Protein AF-A0A914MS85-F1 (afdb_monomer)

Sequence (148 aa):
MVDRVDKNEKRTDNKNISSNIDSRLLLIEQQIKTLPTNDTIKQLTTALNDLRLSFSQKLDNLEEKLLLATNNNINDAATQERKRSLVFIGLEESTLSAASARAAEDVATAVGVLDMLDVQAQPCAVYRLGKPNPANNARRSGKVETIT

Secondary structure (DSSP, 8-state):
------SSHHHHHHHHHHHHHHHHHHHHHHHHHHSPPHHHHHHHHHHHHHHHHHHHHHHHHHHHHHHHHHHHHHHHHHHHHHHT-----SPPPP--SSHHHHHHHHHHHHHHHHHHTT-----S----TTSPPHHHHTT--S------

Radius of gyration: 44.88 Å; Cα contacts (8 Å, |Δi|>4): 26; chains: 1; bounding box: 108×50×107 Å

pLDDT: mean 78.87, std 16.23, range [44.03, 96.5]

Organism: Meloidogyne incognita (NCBI:txid6306)

Structure (mmCIF, N/CA/C/O backbone):
data_AF-A0A914MS85-F1
#
_entry.id   AF-A0A914MS85-F1
#
loop_
_atom_site.group_PDB
_atom_site.id
_atom_site.type_symbol
_atom_site.label_atom_id
_atom_site.label_alt_id
_atom_site.label_comp_id
_atom_site.label_asym_id
_atom_site.label_entity_id
_atom_site.label_seq_id
_atom_site.pdbx_PDB_ins_code
_atom_site.Cartn_x
_atom_site.Cartn_y
_atom_site.Cartn_z
_atom_site.occupancy
_atom_site.B_iso_or_equiv
_atom_site.auth_seq_id
_atom_site.auth_comp_id
_atom_site.auth_asym_id
_atom_site.auth_atom_id
_atom_site.pdbx_PDB_model_num
ATOM 1 N N . MET A 1 1 ? -81.026 35.786 81.386 1.00 44.03 1 MET A N 1
ATOM 2 C CA . MET A 1 1 ? -80.642 35.578 79.975 1.00 44.03 1 MET A CA 1
ATOM 3 C C . MET A 1 1 ? -79.189 35.139 79.994 1.00 44.03 1 MET A C 1
ATOM 5 O O . MET A 1 1 ? -78.364 35.926 80.424 1.00 44.03 1 MET A O 1
ATOM 9 N N . VAL A 1 2 ? -78.899 33.863 79.722 1.00 46.56 2 VAL A N 1
ATOM 10 C CA . VAL A 1 2 ? -77.524 33.332 79.724 1.00 46.56 2 VAL A CA 1
ATOM 11 C C . VAL A 1 2 ? -77.207 32.929 78.294 1.00 46.56 2 VAL A C 1
ATOM 13 O O . VAL A 1 2 ? -77.812 31.991 77.771 1.00 46.56 2 VAL A O 1
ATOM 16 N N . ASP A 1 3 ? -76.307 33.681 77.670 1.00 51.75 3 ASP A N 1
ATOM 17 C CA . ASP A 1 3 ? -75.894 33.489 76.287 1.00 51.75 3 ASP A CA 1
ATOM 18 C C . ASP A 1 3 ? -75.101 32.187 76.141 1.00 51.75 3 ASP A C 1
ATOM 20 O O . ASP A 1 3 ? -74.061 31.967 76.767 1.00 51.75 3 ASP A O 1
ATOM 24 N N . ARG A 1 4 ? -75.629 31.287 75.308 1.00 54.38 4 ARG A N 1
ATOM 25 C CA . ARG A 1 4 ? -74.944 30.069 74.878 1.00 54.38 4 ARG A CA 1
ATOM 26 C C . ARG A 1 4 ? -73.896 30.466 73.842 1.00 54.3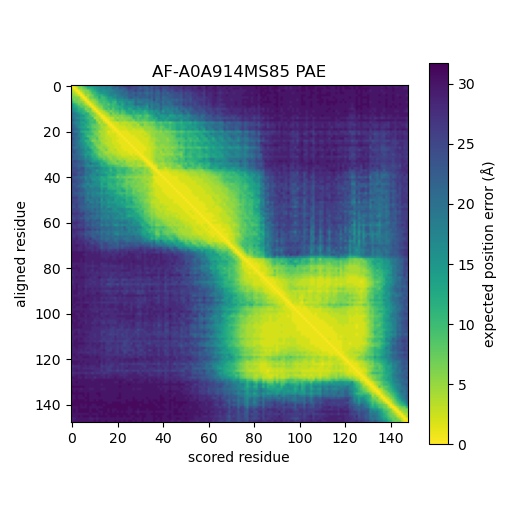8 4 ARG A C 1
ATOM 28 O O . ARG A 1 4 ? -74.222 30.635 72.676 1.00 54.38 4 ARG A O 1
ATOM 35 N N . VAL A 1 5 ? -72.647 30.620 74.273 1.00 56.47 5 VAL A N 1
ATOM 36 C CA . VAL A 1 5 ? -71.519 30.859 73.362 1.00 56.47 5 VAL A CA 1
ATOM 37 C C . VAL A 1 5 ? -71.171 29.563 72.624 1.00 56.47 5 VAL A C 1
ATOM 39 O O . VAL A 1 5 ? -70.868 28.534 73.237 1.00 56.47 5 VAL A O 1
ATOM 42 N N . ASP A 1 6 ? -71.238 29.645 71.297 1.00 57.34 6 ASP A N 1
ATOM 43 C CA . ASP A 1 6 ? -71.007 28.587 70.321 1.00 57.34 6 ASP A CA 1
ATOM 44 C C . ASP A 1 6 ? -69.599 27.981 70.437 1.00 57.34 6 ASP A C 1
ATOM 46 O O . ASP A 1 6 ? -68.586 28.574 70.072 1.00 57.34 6 ASP A O 1
ATOM 50 N N . LYS A 1 7 ? -69.519 26.742 70.934 1.00 57.22 7 LYS A N 1
ATOM 51 C CA . LYS A 1 7 ? -68.268 25.959 70.999 1.00 57.22 7 LYS A CA 1
ATOM 52 C C . LYS A 1 7 ? -67.903 25.286 69.665 1.00 57.22 7 LYS A C 1
ATOM 54 O O . LYS A 1 7 ? -66.925 24.539 69.614 1.00 57.22 7 LYS A O 1
ATOM 59 N N . ASN A 1 8 ? -68.681 25.506 68.606 1.00 54.50 8 ASN A N 1
ATOM 60 C CA . ASN A 1 8 ? -68.531 24.794 67.335 1.00 54.50 8 ASN A CA 1
ATOM 61 C C . ASN A 1 8 ? -67.538 25.444 66.357 1.00 54.50 8 ASN A C 1
ATOM 63 O O . ASN A 1 8 ? -66.971 24.728 65.536 1.00 54.50 8 ASN A O 1
ATOM 67 N N . GLU A 1 9 ? -67.245 26.738 66.488 1.00 52.50 9 GLU A N 1
ATOM 68 C CA . GLU A 1 9 ? -66.421 27.479 65.517 1.00 52.50 9 GLU A CA 1
ATOM 69 C C . GLU A 1 9 ? -64.917 27.148 65.627 1.00 52.50 9 GLU A C 1
ATOM 71 O O . GLU A 1 9 ? -64.238 26.922 64.634 1.00 52.50 9 GLU A O 1
ATOM 76 N N . LYS A 1 10 ? -64.391 26.930 66.842 1.00 55.19 10 LYS A N 1
ATOM 77 C CA . LYS A 1 10 ? -62.975 26.537 67.028 1.00 55.19 10 LYS A CA 1
ATOM 78 C C . LYS A 1 10 ? -62.642 25.112 66.562 1.00 55.19 10 LYS A C 1
ATOM 80 O O . LYS A 1 10 ? -61.469 24.753 66.460 1.00 55.19 10 LYS A O 1
ATOM 85 N N . ARG A 1 11 ? -63.646 24.259 66.330 1.00 56.00 11 ARG A N 1
ATOM 86 C CA . ARG A 1 11 ? -63.436 22.859 65.915 1.00 56.00 11 ARG A CA 1
ATOM 87 C C . ARG A 1 11 ? -63.229 22.708 64.408 1.00 56.00 11 ARG A C 1
ATOM 89 O O . ARG A 1 11 ? -62.588 21.740 64.000 1.00 56.00 11 ARG A O 1
ATOM 96 N N . THR A 1 12 ? -63.747 23.624 63.595 1.00 58.72 12 THR A N 1
ATOM 97 C CA . THR A 1 12 ? -63.615 23.580 62.130 1.00 58.72 12 THR A CA 1
ATOM 98 C C . THR A 1 12 ? -62.226 24.009 61.672 1.00 58.72 12 THR A C 1
ATOM 100 O O . THR A 1 12 ? -61.641 23.351 60.813 1.00 58.72 12 THR A O 1
ATOM 103 N N . ASP A 1 13 ? -61.642 25.013 62.324 1.00 61.72 13 ASP A N 1
ATOM 104 C CA . ASP A 1 13 ? -60.313 25.528 61.970 1.00 61.72 13 ASP A CA 1
ATOM 105 C C . ASP A 1 13 ? -59.214 24.498 62.234 1.00 61.72 13 ASP A C 1
ATOM 107 O O . ASP A 1 13 ? -58.326 24.280 61.410 1.00 61.72 13 ASP A O 1
ATOM 111 N N . ASN A 1 14 ? -59.322 23.778 63.351 1.00 61.09 14 ASN A N 1
ATOM 112 C CA . ASN A 1 14 ? -58.343 22.762 63.725 1.00 61.09 14 ASN A CA 1
ATOM 113 C C . ASN A 1 14 ? -58.426 21.513 62.821 1.00 61.09 14 ASN A C 1
ATOM 115 O O . ASN A 1 14 ? -57.408 20.913 62.478 1.00 61.09 14 ASN A O 1
ATOM 119 N N . LYS A 1 15 ? -59.634 21.154 62.359 1.00 67.44 15 LYS A N 1
ATOM 120 C CA . LYS A 1 15 ? -59.821 20.098 61.348 1.00 67.44 15 LYS A CA 1
ATOM 121 C C . LYS A 1 15 ? -59.232 20.487 59.991 1.00 67.44 15 LYS A C 1
ATOM 123 O O . LYS A 1 15 ? -58.587 19.652 59.361 1.00 67.44 15 LYS A O 1
ATOM 128 N N . ASN A 1 16 ? -59.406 21.740 59.567 1.00 72.81 16 ASN A N 1
ATOM 129 C CA . ASN A 1 16 ? -58.835 22.233 58.312 1.00 72.81 16 ASN A CA 1
ATOM 130 C C . ASN A 1 16 ? -57.301 22.222 58.337 1.00 72.81 16 ASN A C 1
ATOM 132 O O . ASN A 1 16 ? -56.681 21.765 57.377 1.00 72.81 16 ASN A O 1
ATOM 136 N N . ILE A 1 17 ? -56.684 22.635 59.448 1.00 75.69 17 ILE A N 1
ATOM 137 C CA . ILE A 1 17 ? -55.222 22.604 59.611 1.00 75.69 17 ILE A CA 1
ATOM 138 C C . ILE A 1 17 ? -54.689 21.165 59.567 1.00 75.69 17 ILE A C 1
ATOM 140 O O . ILE A 1 17 ? -53.752 20.895 58.817 1.00 75.69 17 ILE A O 1
ATOM 144 N N . SER A 1 18 ? -55.314 20.235 60.301 1.00 80.00 18 SER A N 1
ATOM 145 C CA . SER A 1 18 ? -54.925 18.815 60.286 1.00 80.00 18 SER A CA 1
ATOM 146 C C . SER A 1 18 ? -54.979 18.233 58.873 1.00 80.00 18 SER A C 1
ATOM 148 O O . SER A 1 18 ? -53.994 17.680 58.399 1.00 80.00 18 SER A O 1
ATOM 150 N N . SER A 1 19 ? -56.086 18.453 58.153 1.00 80.12 19 SER A N 1
ATOM 151 C CA . SER A 1 19 ? -56.261 17.919 56.795 1.00 80.12 19 SER A CA 1
ATOM 152 C C . SER A 1 19 ? -55.227 18.446 55.789 1.00 80.12 19 SER A C 1
ATOM 154 O O . SER A 1 19 ? -54.820 17.729 54.871 1.00 80.12 19 SER A O 1
ATOM 156 N N . ASN A 1 20 ? -54.763 19.687 55.970 1.00 86.56 20 ASN A N 1
ATOM 157 C CA . ASN A 1 20 ? -53.741 20.293 55.121 1.00 86.56 20 ASN A CA 1
ATOM 158 C C . ASN A 1 20 ? -52.359 19.682 55.400 1.00 86.56 20 ASN A C 1
ATOM 160 O O . ASN A 1 20 ? -51.626 19.352 54.468 1.00 86.56 20 ASN A O 1
ATOM 164 N N . ILE A 1 21 ? -52.028 19.460 56.675 1.00 88.62 21 ILE A N 1
ATOM 165 C CA . ILE A 1 21 ? -50.790 18.783 57.079 1.00 88.62 21 ILE A CA 1
ATOM 166 C C . ILE A 1 21 ? -50.765 17.350 56.536 1.00 88.62 21 ILE A C 1
ATOM 168 O O . ILE A 1 21 ? -49.780 16.971 55.904 1.00 88.62 21 ILE A O 1
ATOM 172 N N . ASP A 1 22 ? -51.856 16.599 56.694 1.00 90.25 22 ASP A N 1
ATOM 173 C CA . ASP A 1 22 ? -51.960 15.215 56.216 1.00 90.25 22 ASP A CA 1
ATOM 174 C C . ASP A 1 22 ? -51.785 15.129 54.691 1.00 90.25 22 ASP A C 1
ATOM 176 O O . ASP A 1 22 ? -51.044 14.287 54.181 1.00 90.25 22 ASP A O 1
ATOM 180 N N . SER A 1 23 ? -52.385 16.067 53.950 1.00 88.00 23 SER A N 1
ATOM 181 C CA . SER A 1 23 ? -52.244 16.147 52.490 1.00 88.00 23 SER A CA 1
ATOM 182 C C . SER A 1 23 ? -50.805 16.452 52.055 1.00 88.00 23 SER A C 1
ATOM 184 O O . SER A 1 23 ? -50.313 15.895 51.072 1.00 88.00 23 SER A O 1
ATOM 186 N N . ARG A 1 24 ? -50.097 17.324 52.787 1.00 91.56 24 ARG A N 1
ATOM 187 C CA . ARG A 1 24 ? -48.691 17.653 52.502 1.00 91.56 24 ARG A CA 1
ATOM 188 C C . ARG A 1 24 ? -47.742 16.518 52.874 1.00 91.56 24 ARG A C 1
ATOM 190 O O . ARG A 1 24 ? -46.777 16.298 52.147 1.00 91.56 24 ARG A O 1
ATOM 197 N N . LEU A 1 25 ? -48.012 15.798 53.961 1.00 90.50 25 LEU A N 1
ATOM 198 C CA . LEU A 1 25 ? -47.248 14.609 54.344 1.00 90.50 25 LEU A CA 1
ATOM 199 C C . LEU A 1 25 ? -47.380 13.511 53.289 1.00 90.50 25 LEU A C 1
ATOM 201 O O . LEU A 1 25 ? -46.365 12.973 52.851 1.00 90.50 25 LEU A O 1
ATOM 205 N N . LEU A 1 26 ? -48.597 13.271 52.794 1.00 89.75 26 LEU A N 1
ATOM 206 C CA . LEU A 1 26 ? -48.837 12.319 51.710 1.00 89.75 26 LEU A CA 1
ATOM 207 C C . LEU A 1 26 ? -48.042 12.681 50.445 1.00 89.75 26 LEU A C 1
ATOM 209 O O . LEU A 1 26 ? -47.441 11.810 49.817 1.00 89.75 26 LEU A O 1
ATOM 213 N N . LEU A 1 27 ? -47.989 13.971 50.095 1.00 88.56 27 LEU A N 1
ATOM 214 C CA . LEU A 1 27 ? -47.226 14.458 48.943 1.00 88.56 27 LEU A CA 1
ATOM 215 C C . LEU A 1 27 ? -45.712 14.236 49.116 1.00 88.56 27 LEU A C 1
ATOM 217 O O . LEU A 1 27 ? -45.039 13.811 48.178 1.00 88.56 27 LEU A O 1
ATOM 221 N N . ILE A 1 28 ? -45.183 14.485 50.317 1.00 87.75 28 ILE A N 1
ATOM 222 C CA . ILE A 1 28 ? -43.765 14.276 50.645 1.00 87.75 28 ILE A CA 1
ATOM 223 C C . ILE A 1 28 ? -43.408 12.786 50.581 1.00 87.75 28 ILE A C 1
ATOM 225 O O . ILE A 1 28 ? -42.386 12.426 50.000 1.00 87.75 28 ILE A O 1
ATOM 229 N N . GLU A 1 29 ? -44.253 11.902 51.113 1.00 88.50 29 GLU A N 1
ATOM 230 C CA . GLU A 1 29 ? -44.039 10.452 51.033 1.00 88.50 29 GLU A CA 1
ATOM 231 C C . GLU A 1 29 ? -44.030 9.947 49.587 1.00 88.50 29 GLU A C 1
ATOM 233 O O . GLU A 1 29 ? -43.212 9.097 49.221 1.00 88.50 29 GLU A O 1
ATOM 238 N N . GLN A 1 30 ? -44.914 10.490 48.748 1.00 86.19 30 GLN A N 1
ATOM 239 C CA . GLN A 1 30 ? -44.947 10.178 47.323 1.00 86.19 30 GLN A CA 1
ATOM 240 C C . GLN A 1 30 ? -43.660 10.632 46.624 1.00 86.19 30 GLN A C 1
ATOM 242 O O . GLN A 1 30 ? -43.088 9.866 45.852 1.00 86.19 30 GLN A O 1
ATOM 247 N N . GLN A 1 31 ? -43.160 11.830 46.939 1.00 86.25 31 GLN A N 1
ATOM 248 C CA . GLN A 1 31 ? -41.904 12.348 46.391 1.00 86.25 31 GLN A CA 1
ATOM 249 C C . GLN A 1 31 ? -40.689 11.524 46.841 1.00 86.25 31 GLN A C 1
ATOM 251 O O . GLN A 1 31 ? -39.852 11.170 46.011 1.00 86.25 31 GLN A O 1
ATOM 256 N N . ILE A 1 32 ? -40.611 11.139 48.118 1.00 82.25 32 ILE A N 1
ATOM 257 C CA . ILE A 1 32 ? -39.511 10.314 48.644 1.00 82.25 32 ILE A CA 1
ATOM 258 C C . ILE A 1 32 ? -39.476 8.940 47.962 1.00 82.25 32 ILE A C 1
ATOM 260 O O . ILE A 1 32 ? -38.397 8.455 47.632 1.00 82.25 32 ILE A O 1
ATOM 264 N N . LYS A 1 33 ? -40.639 8.338 47.672 1.00 80.31 33 LYS A N 1
ATOM 265 C CA . LYS A 1 33 ? -40.721 7.064 46.932 1.00 80.31 33 LYS A CA 1
ATOM 266 C C . LYS A 1 33 ? -40.211 7.147 45.492 1.00 80.31 33 LYS A C 1
ATOM 268 O O . LYS A 1 33 ? -39.842 6.118 44.936 1.00 80.31 33 LYS A O 1
ATOM 273 N N . THR A 1 34 ? -40.203 8.335 44.887 1.00 79.38 34 THR A N 1
ATOM 274 C CA . THR A 1 34 ? -39.702 8.532 43.514 1.00 79.38 34 THR A CA 1
ATOM 275 C C . THR A 1 34 ? -38.200 8.794 43.436 1.00 79.38 34 THR A C 1
ATOM 277 O O . THR A 1 34 ? -37.643 8.777 42.339 1.00 79.38 34 THR A O 1
ATOM 280 N N . LEU A 1 35 ? -37.526 9.026 44.567 1.00 81.69 35 LEU A N 1
ATOM 281 C CA . LEU A 1 35 ? -36.085 9.242 44.566 1.00 81.69 35 LEU A CA 1
ATOM 282 C C . LEU A 1 35 ? -35.348 7.921 44.295 1.00 81.69 35 LEU A C 1
ATOM 284 O O . LEU A 1 35 ? -35.695 6.893 44.883 1.00 81.69 35 LEU A O 1
ATOM 288 N N . PRO A 1 36 ? -34.316 7.928 43.434 1.00 79.69 36 PRO A N 1
ATOM 289 C CA . PRO A 1 36 ? -33.503 6.747 43.199 1.00 79.69 36 PRO A CA 1
ATOM 290 C C . PRO A 1 36 ? -32.856 6.299 44.510 1.00 79.69 36 PRO A C 1
ATOM 292 O O . PRO A 1 36 ? -32.243 7.088 45.234 1.00 79.69 36 PRO A O 1
ATOM 295 N N . THR A 1 37 ? -33.000 5.015 44.824 1.00 84.38 37 THR A N 1
ATOM 296 C CA . THR A 1 37 ? -32.392 4.422 46.011 1.00 84.38 37 THR A CA 1
ATOM 297 C C . THR A 1 37 ? -30.873 4.368 45.857 1.00 84.38 37 THR A C 1
ATOM 299 O O . THR A 1 37 ? -30.322 4.329 44.752 1.00 84.38 37 THR A O 1
ATOM 302 N N . ASN A 1 38 ? -30.168 4.319 46.985 1.00 84.88 38 ASN A N 1
ATOM 303 C CA . ASN A 1 38 ? -28.708 4.209 47.004 1.00 84.88 38 ASN A CA 1
ATOM 304 C C . ASN A 1 38 ? -28.218 2.972 46.216 1.00 84.88 38 ASN A C 1
ATOM 306 O O . ASN A 1 38 ? -27.188 3.018 45.547 1.00 84.88 38 ASN A O 1
ATOM 310 N N . ASP A 1 39 ? -29.011 1.898 46.199 1.00 87.25 39 ASP A N 1
ATOM 311 C CA . ASP A 1 39 ? -28.721 0.694 45.418 1.00 87.25 39 ASP A CA 1
ATOM 312 C C . ASP A 1 39 ? -28.836 0.930 43.908 1.00 87.25 39 ASP A C 1
ATOM 314 O O . ASP A 1 39 ? -27.946 0.512 43.168 1.00 87.25 39 ASP A O 1
ATOM 318 N N . THR A 1 40 ? -29.852 1.668 43.436 1.00 89.38 40 THR A N 1
ATOM 319 C CA . THR A 1 40 ? -29.921 2.062 42.015 1.00 89.38 40 THR A CA 1
ATOM 320 C C . THR A 1 40 ? -28.744 2.945 41.599 1.00 89.38 40 THR A C 1
ATOM 322 O O . THR A 1 40 ? 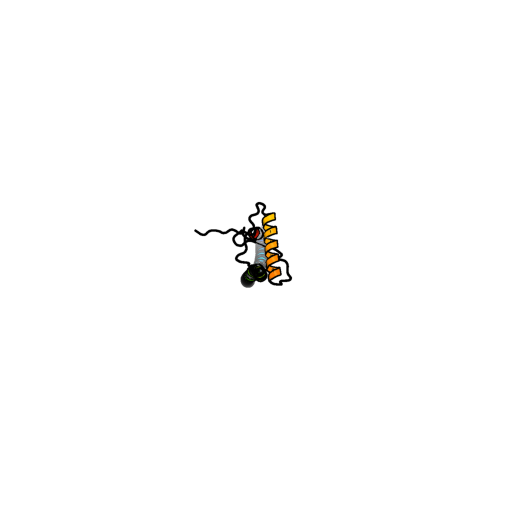-28.206 2.770 40.507 1.00 89.38 40 THR A O 1
ATOM 325 N N . ILE A 1 41 ? -28.278 3.840 42.476 1.00 90.81 41 ILE A N 1
ATOM 326 C CA . ILE A 1 41 ? -27.105 4.685 42.205 1.00 90.81 41 ILE A CA 1
ATOM 327 C C . ILE A 1 41 ? -25.835 3.827 42.104 1.00 90.81 41 ILE A C 1
ATOM 329 O O . ILE A 1 41 ? -25.041 4.006 41.177 1.00 90.81 41 ILE A O 1
ATOM 333 N N . LYS A 1 42 ? -25.651 2.853 43.004 1.00 92.56 42 LYS A N 1
ATOM 334 C CA . LYS A 1 42 ? -24.519 1.914 42.951 1.00 92.56 42 LYS A CA 1
ATOM 335 C C . LYS A 1 42 ? -24.536 1.071 41.679 1.00 92.56 42 LYS A C 1
ATOM 337 O O . LYS A 1 42 ? -23.509 0.974 41.017 1.00 92.56 42 LYS A O 1
ATOM 342 N N . GLN A 1 43 ? -25.692 0.523 41.305 1.00 93.88 43 GLN A N 1
ATOM 343 C CA . GLN A 1 43 ? -25.840 -0.271 40.082 1.00 93.88 43 GLN A CA 1
ATOM 344 C C . GLN A 1 43 ? -25.504 0.543 38.827 1.00 93.88 43 GLN A C 1
ATOM 346 O O . GLN A 1 43 ? -24.746 0.074 37.980 1.00 93.88 43 GLN A O 1
ATOM 351 N N . LEU A 1 44 ? -25.998 1.784 38.734 1.00 94.06 44 LEU A N 1
ATOM 352 C CA . LEU A 1 44 ? -25.662 2.694 37.634 1.00 94.06 44 LEU A CA 1
ATOM 353 C C . LEU A 1 44 ? -24.167 3.018 37.590 1.00 94.06 44 LEU A C 1
ATOM 355 O O . LEU A 1 44 ? -23.573 3.054 36.514 1.00 94.06 44 LEU A O 1
ATOM 359 N N . THR A 1 45 ? -23.549 3.219 38.754 1.00 94.69 45 THR A N 1
ATOM 360 C CA . THR A 1 45 ? -22.112 3.504 38.850 1.00 94.69 45 THR A CA 1
ATOM 361 C C . THR A 1 45 ? -21.282 2.317 38.360 1.00 94.69 45 THR A C 1
ATOM 363 O O . THR A 1 45 ? -20.347 2.503 37.584 1.00 94.69 45 THR A O 1
ATOM 366 N N . THR A 1 46 ? -21.642 1.092 38.752 1.00 95.56 46 THR A N 1
ATOM 367 C CA . THR A 1 46 ? -20.981 -0.127 38.266 1.00 95.56 46 THR A CA 1
ATOM 368 C C . THR A 1 46 ? -21.152 -0.288 36.757 1.00 95.56 46 THR A C 1
ATOM 370 O O . THR A 1 46 ? -20.159 -0.436 36.052 1.00 95.56 46 THR A O 1
ATOM 373 N N . ALA A 1 47 ? -22.375 -0.145 36.237 1.00 95.62 47 ALA A N 1
ATOM 374 C CA . ALA A 1 47 ? -22.643 -0.268 34.804 1.00 95.62 47 ALA A CA 1
ATOM 375 C C . ALA A 1 47 ? -21.866 0.761 33.961 1.00 95.62 47 ALA A C 1
ATOM 377 O O . ALA A 1 47 ? -21.366 0.437 32.883 1.00 95.62 47 ALA A O 1
ATOM 378 N N . LEU A 1 48 ? -21.722 1.997 34.454 1.00 96.19 48 LEU A N 1
ATOM 379 C CA . LEU A 1 48 ? -20.910 3.025 33.797 1.00 96.19 48 LEU A CA 1
ATOM 380 C C . LEU A 1 48 ? -19.420 2.671 33.783 1.00 96.19 48 LEU A C 1
ATOM 382 O O . LEU A 1 48 ? -18.750 2.889 32.771 1.00 96.19 48 LEU A O 1
ATOM 386 N N . ASN A 1 49 ? -18.900 2.117 34.878 1.00 96.31 49 ASN A N 1
ATOM 387 C CA . ASN A 1 49 ? -17.506 1.688 34.950 1.00 96.31 49 ASN A CA 1
ATOM 388 C C . ASN A 1 49 ? -17.224 0.510 34.010 1.00 96.31 49 ASN A C 1
ATOM 390 O O . ASN A 1 49 ? -16.225 0.540 33.290 1.00 96.31 49 ASN A O 1
ATOM 394 N N . ASP A 1 50 ? -18.124 -0.471 33.944 1.00 96.12 50 ASP A N 1
ATOM 395 C CA . ASP A 1 50 ? -17.998 -1.617 33.038 1.00 96.12 50 ASP A CA 1
ATOM 396 C C . ASP A 1 50 ? -18.033 -1.177 31.571 1.00 96.12 50 ASP A C 1
ATOM 398 O O . ASP A 1 50 ? -17.214 -1.609 30.753 1.00 96.12 50 ASP A O 1
ATOM 402 N N . LEU A 1 51 ? -18.938 -0.250 31.235 1.00 96.50 51 LEU A N 1
ATOM 403 C CA . LEU A 1 51 ? -19.020 0.321 29.895 1.00 96.50 51 LEU A CA 1
ATOM 404 C C . LEU A 1 51 ? -17.724 1.052 29.528 1.00 96.50 51 LEU A C 1
ATOM 406 O O . LEU A 1 51 ? -17.184 0.847 28.440 1.00 96.50 51 LEU A O 1
ATOM 410 N N . ARG A 1 52 ? -17.195 1.867 30.447 1.00 96.19 52 ARG A N 1
ATOM 411 C CA . ARG A 1 52 ? -15.927 2.579 30.258 1.00 96.19 52 ARG A CA 1
ATOM 412 C C . ARG A 1 52 ? -14.766 1.611 30.023 1.00 96.19 52 ARG A C 1
ATOM 414 O O . ARG A 1 52 ? -13.957 1.851 29.127 1.00 96.19 52 ARG A O 1
ATOM 421 N N . LEU A 1 53 ? -14.699 0.517 30.781 1.00 95.38 53 LEU A N 1
ATOM 422 C CA . LEU A 1 53 ? -13.661 -0.500 30.625 1.00 95.38 53 LEU A CA 1
ATOM 423 C C . LEU A 1 53 ? -13.763 -1.197 29.259 1.00 95.38 53 LEU A C 1
ATOM 425 O O . LEU A 1 53 ? -12.761 -1.327 28.556 1.00 95.38 53 LEU A O 1
ATOM 429 N N . SER A 1 54 ? -14.980 -1.563 28.844 1.00 95.25 54 SER A N 1
ATOM 430 C CA . SER A 1 54 ? -15.234 -2.170 27.533 1.00 95.25 54 SER A CA 1
ATOM 431 C C . SER A 1 54 ? -14.827 -1.252 26.377 1.00 95.25 54 SER A C 1
ATOM 433 O O . SER A 1 54 ? -14.249 -1.713 25.390 1.00 95.25 54 SER A O 1
ATOM 435 N N . PHE A 1 55 ? -15.095 0.052 26.493 1.00 95.56 55 PHE A N 1
ATOM 436 C CA . PHE A 1 55 ? -14.663 1.030 25.496 1.00 95.56 55 PHE A CA 1
ATOM 437 C C . PHE A 1 55 ? -13.142 1.142 25.415 1.00 95.56 55 PHE A C 1
ATOM 439 O O . PHE A 1 55 ? -12.613 1.101 24.307 1.00 95.56 55 PHE A O 1
ATOM 446 N N . SER A 1 56 ? -12.447 1.222 26.554 1.00 93.88 56 SER A N 1
ATOM 447 C CA . SER A 1 56 ? -10.978 1.274 26.581 1.00 93.88 56 SER A CA 1
ATOM 448 C C . SER A 1 56 ? -10.373 0.062 25.874 1.00 93.88 56 SER A C 1
ATOM 450 O O . SER A 1 56 ? -9.599 0.215 24.939 1.00 93.88 56 SER A O 1
ATOM 452 N N . GLN A 1 57 ? -10.833 -1.143 26.219 1.00 93.31 57 GLN A N 1
ATOM 453 C CA . GLN A 1 57 ? -10.344 -2.379 25.604 1.00 93.31 57 GLN A CA 1
ATOM 454 C C . GLN A 1 57 ? -10.592 -2.425 24.092 1.00 93.31 57 GLN A C 1
ATOM 456 O O . GLN A 1 57 ? -9.771 -2.932 23.331 1.00 93.31 57 GLN A O 1
ATOM 461 N N . LYS A 1 58 ? -11.741 -1.928 23.619 1.00 94.06 58 LYS A N 1
ATOM 462 C CA . LYS A 1 58 ? -12.021 -1.864 22.177 1.00 94.06 58 LYS A CA 1
ATOM 463 C C . LYS A 1 58 ? -11.105 -0.882 21.456 1.00 94.06 58 LYS A C 1
ATOM 465 O O . LYS A 1 58 ? -10.741 -1.170 20.319 1.00 94.06 58 LYS A O 1
ATOM 470 N N . LEU A 1 59 ? -10.760 0.239 22.089 1.00 93.31 59 LEU A N 1
ATOM 471 C CA . LEU A 1 59 ? -9.821 1.211 21.531 1.00 93.31 59 LEU A CA 1
ATOM 472 C C . LEU A 1 59 ? -8.418 0.611 21.416 1.00 93.31 59 LEU A C 1
ATOM 474 O O . LEU A 1 59 ? -7.858 0.654 20.325 1.00 93.31 59 LEU A O 1
ATOM 478 N N . ASP A 1 60 ? -7.927 -0.053 22.464 1.00 91.50 60 ASP A N 1
ATOM 479 C CA . ASP A 1 60 ? -6.608 -0.705 22.456 1.00 91.50 60 ASP A CA 1
ATOM 480 C C . ASP A 1 60 ? -6.512 -1.759 21.331 1.00 91.50 60 ASP A C 1
ATOM 482 O O . ASP A 1 60 ? -5.568 -1.784 20.542 1.00 91.50 60 ASP A O 1
ATOM 486 N N . ASN A 1 61 ? -7.557 -2.581 21.172 1.00 90.44 61 ASN A N 1
ATOM 487 C CA . ASN A 1 61 ? -7.635 -3.579 20.099 1.00 90.44 61 ASN A CA 1
ATOM 488 C C . ASN A 1 61 ? -7.706 -2.961 18.690 1.00 90.44 61 ASN A C 1
ATOM 490 O O . ASN A 1 61 ? -7.280 -3.576 17.709 1.00 90.44 61 ASN A O 1
ATOM 494 N N . LEU A 1 62 ? -8.327 -1.787 18.553 1.00 90.12 62 LEU A N 1
ATOM 495 C CA . LEU A 1 62 ? -8.400 -1.060 17.284 1.00 90.12 62 LEU A CA 1
ATOM 496 C C . LEU A 1 62 ? -7.035 -0.490 16.912 1.00 90.12 62 LEU A C 1
ATOM 498 O O . LEU A 1 62 ? -6.640 -0.599 15.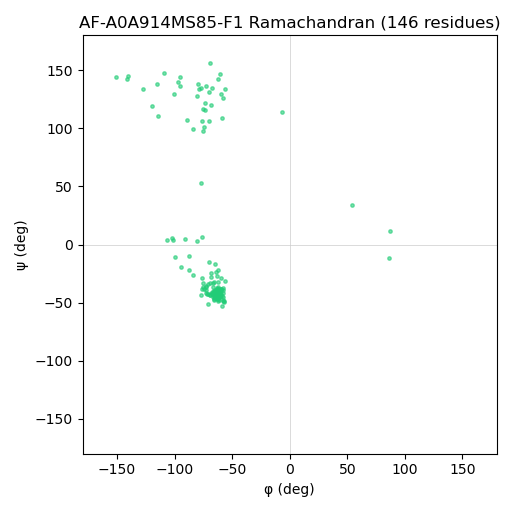753 1.00 90.12 62 LEU A O 1
ATOM 502 N N . GLU A 1 63 ? -6.322 0.069 17.886 1.00 88.69 63 GLU A N 1
ATOM 503 C CA . GLU A 1 63 ? -4.975 0.599 17.708 1.00 88.69 63 GLU A CA 1
ATOM 504 C C . GLU A 1 63 ? -4.000 -0.498 17.270 1.00 88.69 63 GLU A C 1
ATOM 506 O O . GLU A 1 63 ? -3.315 -0.342 16.257 1.00 88.69 63 GLU A O 1
ATOM 511 N N . GLU A 1 64 ? -4.021 -1.654 17.940 1.00 87.56 64 GLU A N 1
ATOM 512 C CA . GLU A 1 64 ? -3.195 -2.806 17.569 1.00 87.56 64 GLU A CA 1
ATOM 513 C C . GLU A 1 64 ? -3.479 -3.265 16.128 1.00 87.56 64 GLU A C 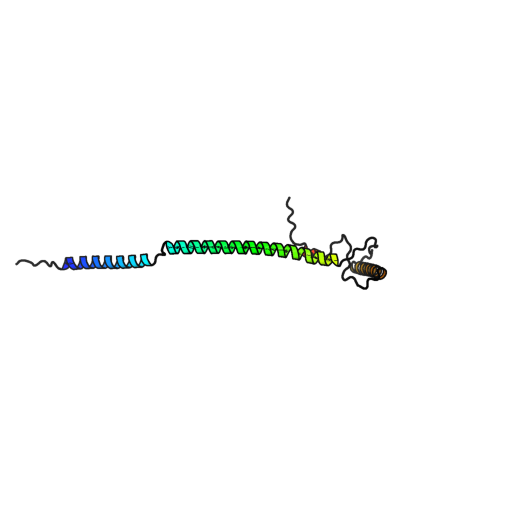1
ATOM 515 O O . GLU A 1 64 ? -2.564 -3.401 15.310 1.00 87.56 64 GLU A O 1
ATOM 520 N N . LYS A 1 65 ? -4.758 -3.426 15.760 1.00 85.62 65 LYS A N 1
ATOM 521 C CA . LYS A 1 65 ? -5.151 -3.813 14.393 1.00 85.62 65 LYS A CA 1
ATOM 522 C C . LYS A 1 65 ? -4.691 -2.810 13.344 1.00 85.62 65 LYS A C 1
ATOM 524 O O . LYS A 1 65 ? -4.307 -3.214 12.245 1.00 85.62 65 LYS A O 1
ATOM 529 N N . LEU A 1 66 ? -4.742 -1.520 13.661 1.00 82.50 66 LEU A N 1
ATOM 530 C CA . LEU A 1 66 ? -4.319 -0.465 12.751 1.00 82.50 66 LEU A CA 1
ATOM 531 C C . LEU A 1 66 ? -2.798 -0.513 12.573 1.00 82.50 66 LEU A C 1
ATOM 533 O O . LEU A 1 66 ? -2.323 -0.508 11.440 1.00 82.50 66 LEU A O 1
ATOM 537 N N . LEU A 1 67 ? -2.036 -0.696 13.653 1.00 79.38 67 LEU A N 1
ATOM 538 C CA . LEU A 1 67 ? -0.581 -0.860 13.603 1.00 79.38 67 LEU A CA 1
ATOM 539 C C . LEU A 1 67 ? -0.165 -2.051 12.717 1.00 79.38 67 LEU A C 1
ATOM 541 O O . LEU A 1 67 ? 0.678 -1.905 11.827 1.00 79.38 67 LEU A O 1
ATOM 545 N N . LEU A 1 68 ? -0.805 -3.213 12.895 1.00 74.31 68 LEU A N 1
ATOM 546 C CA . LEU A 1 68 ? -0.577 -4.402 12.064 1.00 74.31 68 LEU A CA 1
ATOM 547 C C . LEU A 1 68 ? -0.950 -4.169 10.591 1.00 74.31 68 LEU A C 1
ATOM 549 O O . LEU A 1 68 ? -0.183 -4.527 9.695 1.00 74.31 68 LEU A O 1
ATOM 553 N N . ALA A 1 69 ? -2.099 -3.545 10.322 1.00 71.44 69 ALA A N 1
ATOM 554 C CA . ALA A 1 69 ? -2.530 -3.247 8.958 1.00 71.44 69 ALA A CA 1
ATOM 555 C C . ALA A 1 69 ? -1.567 -2.287 8.245 1.00 71.44 69 ALA A C 1
ATOM 557 O O . ALA A 1 69 ? -1.300 -2.454 7.054 1.00 71.44 69 ALA A O 1
ATOM 558 N N . THR A 1 70 ? -1.020 -1.307 8.968 1.00 65.12 70 THR A N 1
ATOM 559 C CA . THR A 1 70 ? -0.120 -0.294 8.400 1.00 65.12 70 THR A CA 1
ATOM 560 C C . THR A 1 70 ? 1.249 -0.897 8.066 1.00 65.12 70 THR A C 1
ATOM 562 O O . THR A 1 70 ? 1.774 -0.670 6.974 1.00 65.12 70 THR A O 1
ATOM 565 N N . ASN A 1 71 ? 1.787 -1.740 8.955 1.00 60.56 71 ASN A N 1
ATOM 566 C CA . ASN A 1 71 ? 3.067 -2.426 8.749 1.00 60.56 71 ASN A CA 1
ATOM 567 C C . ASN A 1 71 ? 3.036 -3.444 7.599 1.00 60.56 71 ASN A C 1
ATOM 569 O O . ASN A 1 71 ? 4.035 -3.586 6.892 1.00 60.56 71 ASN A O 1
ATOM 573 N N . ASN A 1 72 ? 1.899 -4.104 7.369 1.00 59.72 72 ASN A N 1
ATOM 574 C CA . ASN A 1 72 ? 1.745 -5.030 6.247 1.00 59.72 72 ASN A CA 1
ATOM 575 C C . ASN A 1 72 ? 1.539 -4.281 4.913 1.00 59.72 72 ASN A C 1
ATOM 577 O O . ASN A 1 72 ? 2.210 -4.581 3.931 1.00 59.72 72 ASN A O 1
ATOM 581 N N . ASN A 1 73 ? 0.709 -3.229 4.868 1.00 55.62 73 ASN A N 1
ATOM 582 C CA . ASN A 1 73 ? 0.394 -2.537 3.605 1.00 55.62 73 ASN A CA 1
ATOM 583 C C . ASN A 1 73 ? 1.537 -1.680 3.036 1.00 55.62 73 ASN A C 1
ATOM 585 O O . ASN A 1 73 ? 1.719 -1.627 1.818 1.00 55.62 73 ASN A O 1
ATOM 589 N N . ILE A 1 74 ? 2.299 -0.979 3.885 1.00 55.97 74 ILE A N 1
ATOM 590 C CA . ILE A 1 74 ? 3.385 -0.100 3.408 1.00 55.97 74 ILE A CA 1
ATOM 591 C C . ILE A 1 74 ? 4.566 -0.932 2.899 1.00 55.97 74 ILE A C 1
ATOM 593 O O . ILE A 1 74 ? 5.197 -0.570 1.901 1.00 55.97 74 ILE A O 1
ATOM 597 N N . ASN A 1 75 ? 4.836 -2.068 3.543 1.00 55.72 75 ASN A N 1
ATOM 598 C CA . ASN A 1 75 ? 5.892 -2.966 3.107 1.00 55.72 75 ASN A CA 1
ATOM 599 C C . ASN A 1 75 ? 5.488 -3.769 1.872 1.00 55.72 75 ASN A C 1
ATOM 601 O O . ASN A 1 75 ? 6.348 -4.002 1.028 1.00 55.72 75 ASN A O 1
ATOM 605 N N . ASP A 1 76 ? 4.219 -4.131 1.689 1.00 63.56 76 ASP A N 1
ATOM 606 C CA . ASP A 1 76 ? 3.846 -5.033 0.601 1.00 63.56 76 ASP A CA 1
ATOM 607 C C . ASP A 1 76 ? 3.951 -4.398 -0.785 1.00 63.56 76 ASP A C 1
ATOM 609 O O . ASP A 1 76 ? 4.626 -4.957 -1.643 1.00 63.56 76 ASP A O 1
ATOM 613 N N . ALA A 1 77 ? 3.367 -3.223 -1.034 1.00 66.88 77 ALA A N 1
ATOM 614 C CA . ALA A 1 77 ? 3.316 -2.687 -2.400 1.00 66.88 77 ALA A CA 1
ATOM 615 C C . ALA A 1 77 ? 4.707 -2.328 -2.960 1.00 66.88 77 ALA A C 1
ATOM 617 O O . ALA A 1 77 ? 5.059 -2.733 -4.068 1.00 66.88 77 ALA A O 1
ATOM 618 N N . ALA A 1 78 ? 5.523 -1.612 -2.180 1.00 70.00 78 ALA A N 1
ATOM 619 C CA . ALA A 1 78 ? 6.868 -1.221 -2.601 1.00 70.00 78 ALA A CA 1
ATOM 620 C C . ALA A 1 78 ? 7.824 -2.425 -2.685 1.00 70.00 78 ALA A C 1
ATOM 622 O O . ALA A 1 78 ? 8.705 -2.464 -3.545 1.00 70.00 78 ALA A O 1
ATOM 623 N N . THR A 1 79 ? 7.656 -3.426 -1.816 1.00 70.94 79 THR A N 1
ATOM 624 C CA . THR A 1 79 ? 8.472 -4.649 -1.856 1.00 70.94 79 THR A CA 1
ATOM 625 C C . THR A 1 79 ? 8.058 -5.558 -3.008 1.00 70.94 79 THR A C 1
ATOM 627 O O . THR A 1 79 ? 8.922 -6.140 -3.657 1.00 70.94 79 THR A O 1
ATOM 630 N N . GLN A 1 80 ? 6.761 -5.662 -3.302 1.00 76.25 80 GLN A N 1
ATOM 631 C CA . GLN A 1 80 ? 6.234 -6.379 -4.467 1.00 76.25 80 GLN A CA 1
ATOM 632 C C . GLN A 1 80 ? 6.751 -5.771 -5.771 1.00 76.25 80 GLN A C 1
ATOM 634 O O . GLN A 1 80 ? 7.195 -6.510 -6.647 1.00 76.25 80 GLN A O 1
ATOM 639 N N . GLU A 1 81 ? 6.743 -4.440 -5.878 1.00 76.44 81 GLU A N 1
ATOM 640 C CA . GLU A 1 81 ? 7.314 -3.728 -7.023 1.00 76.44 81 GLU A CA 1
ATOM 641 C C . GLU A 1 81 ? 8.802 -4.065 -7.171 1.00 76.44 81 GLU A C 1
ATOM 643 O O . GLU A 1 81 ? 9.199 -4.605 -8.199 1.00 76.44 81 GLU A O 1
ATOM 648 N N . ARG A 1 82 ? 9.600 -3.899 -6.104 1.00 77.88 82 ARG A N 1
ATOM 649 C CA . ARG A 1 82 ? 11.040 -4.222 -6.113 1.00 77.88 82 ARG A CA 1
ATOM 650 C C . ARG A 1 82 ? 11.344 -5.676 -6.467 1.00 77.88 82 ARG A C 1
ATOM 652 O O . ARG A 1 82 ? 12.304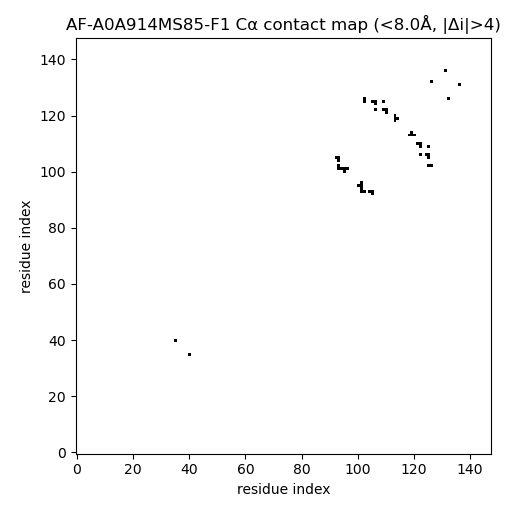 -5.922 -7.186 1.00 77.88 82 ARG A O 1
ATOM 659 N N . LYS A 1 83 ? 10.546 -6.638 -5.989 1.00 82.25 83 LYS A N 1
ATOM 660 C CA . LYS A 1 83 ? 10.709 -8.071 -6.309 1.00 82.25 83 LYS A CA 1
ATOM 661 C C . LYS A 1 83 ? 10.528 -8.372 -7.799 1.00 82.25 83 LYS A C 1
ATOM 663 O O . LYS A 1 83 ? 10.993 -9.408 -8.260 1.00 82.25 83 LYS A O 1
ATOM 668 N N . ARG A 1 84 ? 9.832 -7.500 -8.530 1.00 84.44 84 ARG A N 1
ATOM 669 C CA . ARG A 1 84 ? 9.550 -7.631 -9.967 1.00 84.44 84 ARG A CA 1
ATOM 670 C C . ARG A 1 84 ? 10.374 -6.655 -10.811 1.00 84.44 84 ARG A C 1
ATOM 672 O O . ARG A 1 84 ? 10.180 -6.598 -12.022 1.00 84.44 84 ARG A O 1
ATOM 679 N N . SER A 1 85 ? 11.268 -5.891 -10.187 1.00 88.25 85 SER A N 1
ATOM 680 C CA . SER A 1 85 ? 12.164 -4.954 -10.856 1.00 88.25 85 SER A CA 1
ATOM 681 C C . SER A 1 85 ? 13.517 -5.601 -11.132 1.00 88.25 85 SER A C 1
ATOM 683 O O . SER A 1 85 ? 14.049 -6.342 -10.308 1.00 88.25 85 SER A O 1
ATOM 685 N N . LEU A 1 86 ? 14.107 -5.248 -12.270 1.00 88.94 86 LEU A N 1
ATOM 686 C CA . LEU A 1 86 ? 15.494 -5.557 -12.606 1.00 88.94 86 LEU A CA 1
ATOM 687 C C . LEU A 1 86 ? 16.318 -4.269 -12.565 1.00 88.94 86 LEU A C 1
ATOM 689 O O . LEU A 1 86 ? 15.805 -3.186 -12.850 1.00 88.94 86 LEU A O 1
ATOM 693 N N . VAL A 1 87 ? 17.593 -4.389 -12.193 1.00 90.81 87 VAL A N 1
ATOM 694 C CA . VAL A 1 87 ? 18.536 -3.267 -12.164 1.00 90.81 87 VAL A CA 1
ATOM 695 C C . VAL A 1 87 ? 19.684 -3.577 -13.106 1.00 90.81 87 VAL A C 1
ATOM 697 O O . VAL A 1 87 ? 20.416 -4.543 -12.901 1.00 90.81 87 VAL A O 1
ATOM 700 N N . PHE A 1 88 ? 19.848 -2.731 -14.117 1.00 89.94 88 PHE A N 1
ATOM 701 C CA . PHE A 1 88 ? 20.966 -2.797 -15.047 1.00 89.94 88 PHE A CA 1
ATOM 702 C C . PHE A 1 88 ? 22.007 -1.744 -14.666 1.00 89.94 88 PHE A C 1
ATOM 704 O O . PHE A 1 88 ? 21.674 -0.578 -14.456 1.00 89.94 88 PHE A O 1
ATOM 711 N N . ILE A 1 89 ? 23.266 -2.164 -14.553 1.00 90.50 89 ILE A N 1
ATOM 712 C CA . ILE A 1 89 ? 24.401 -1.302 -14.207 1.00 90.50 89 ILE A CA 1
ATOM 713 C C . ILE A 1 89 ? 25.348 -1.272 -15.408 1.00 90.50 89 ILE A C 1
ATOM 715 O O . ILE A 1 89 ? 25.592 -2.309 -16.018 1.00 90.50 89 ILE A O 1
ATOM 719 N N . GLY A 1 90 ? 25.887 -0.093 -15.731 1.00 88.19 90 GLY A N 1
ATOM 720 C CA . GLY A 1 90 ? 26.850 0.078 -16.826 1.00 88.19 90 GLY A CA 1
ATOM 721 C C . GLY A 1 90 ? 26.230 0.321 -18.205 1.00 88.19 90 GLY A C 1
ATOM 722 O O . GLY A 1 90 ? 26.950 0.277 -19.195 1.00 88.19 90 GLY A O 1
ATOM 723 N N . LEU A 1 91 ? 24.922 0.587 -18.279 1.00 87.94 91 LEU A N 1
ATOM 724 C CA . LEU A 1 91 ? 24.281 1.045 -19.512 1.00 87.94 91 LEU A CA 1
ATOM 725 C C . LEU A 1 91 ? 24.522 2.541 -19.714 1.00 87.94 91 LEU A C 1
ATOM 727 O O . LEU A 1 91 ? 24.417 3.322 -18.765 1.00 87.94 91 LEU A O 1
ATOM 731 N N . GLU A 1 92 ? 24.815 2.935 -20.951 1.00 87.38 92 GLU A N 1
ATOM 732 C CA . GLU A 1 92 ? 24.905 4.346 -21.312 1.00 87.38 92 GLU A CA 1
ATOM 733 C C . GLU A 1 92 ? 23.528 5.011 -21.224 1.00 87.38 92 GLU A C 1
ATOM 735 O O . GLU A 1 92 ? 22.513 4.479 -21.674 1.00 87.38 92 GLU A O 1
ATOM 740 N N . GLU A 1 93 ? 23.492 6.195 -20.616 1.00 83.75 93 GLU A N 1
ATOM 741 C CA . GLU A 1 93 ? 22.277 6.989 -20.525 1.00 83.75 93 GLU A CA 1
ATOM 742 C C . GLU A 1 93 ? 22.012 7.728 -21.840 1.00 83.75 93 GLU A C 1
ATOM 744 O O . GLU A 1 93 ? 22.888 8.432 -22.342 1.00 83.75 93 GLU A O 1
ATOM 749 N N . SER A 1 94 ? 20.766 7.697 -22.328 1.00 88.12 94 SER A N 1
ATOM 750 C CA . SER A 1 94 ? 20.380 8.532 -23.469 1.00 88.12 94 SER A CA 1
ATOM 751 C C . SER A 1 94 ? 20.656 10.020 -23.208 1.00 88.12 94 SER A C 1
ATOM 753 O O . SER A 1 94 ? 20.288 10.567 -22.151 1.00 88.12 94 SER A O 1
ATOM 755 N N . THR A 1 95 ? 21.257 10.667 -24.211 1.00 87.88 95 THR A N 1
ATOM 756 C CA . THR A 1 95 ? 21.652 12.084 -24.239 1.00 87.88 95 THR A CA 1
ATOM 757 C C . THR A 1 95 ? 20.692 12.960 -25.051 1.00 87.88 95 THR A C 1
ATOM 759 O O . THR A 1 95 ? 20.932 14.158 -25.216 1.00 87.88 95 THR A O 1
ATOM 762 N N . LEU A 1 96 ? 19.576 12.396 -25.528 1.00 91.12 96 LEU A N 1
ATOM 763 C CA . LEU A 1 96 ? 18.589 13.122 -26.328 1.00 91.12 96 LEU A CA 1
ATOM 764 C C . LEU A 1 96 ? 17.981 14.304 -25.552 1.00 91.12 96 LEU A C 1
ATOM 766 O O . LEU A 1 96 ? 17.793 14.261 -24.334 1.00 91.12 96 LEU A O 1
ATOM 770 N N . SER A 1 97 ? 17.641 15.383 -26.261 1.00 88.25 97 SER A N 1
ATOM 771 C CA . SER A 1 97 ? 17.157 16.613 -25.616 1.00 88.25 97 SER A CA 1
ATOM 772 C C . SER A 1 97 ? 15.763 16.440 -24.998 1.00 88.25 97 SER A C 1
ATOM 774 O O . SER A 1 97 ? 15.514 16.843 -23.857 1.00 88.25 97 SER A O 1
ATOM 776 N N . ALA A 1 98 ? 14.849 15.790 -25.720 1.00 91.62 98 ALA A N 1
ATOM 777 C CA . ALA A 1 98 ? 13.480 15.568 -25.276 1.00 91.62 98 ALA A CA 1
ATOM 778 C C . ALA A 1 98 ? 13.403 14.438 -24.239 1.00 91.62 98 ALA A C 1
ATOM 780 O O . ALA A 1 98 ? 13.985 13.367 -24.404 1.00 91.62 98 ALA A O 1
ATOM 781 N N . ALA A 1 99 ? 12.647 14.656 -23.159 1.00 86.62 99 ALA A N 1
ATOM 782 C CA . ALA A 1 99 ? 12.454 13.647 -22.114 1.00 86.62 99 ALA A CA 1
ATOM 783 C C . ALA A 1 99 ? 11.744 12.383 -22.633 1.00 86.62 99 ALA A C 1
ATOM 785 O O . ALA A 1 99 ? 12.124 11.278 -22.261 1.00 86.62 99 ALA A O 1
ATOM 786 N N . SER A 1 100 ? 10.762 12.541 -23.525 1.00 89.62 100 SER A N 1
ATOM 787 C CA . SER A 1 100 ? 10.067 11.421 -24.172 1.00 89.62 100 SER A CA 1
ATOM 788 C C . SER A 1 100 ? 10.998 10.594 -25.058 1.00 89.62 100 SER A C 1
ATOM 790 O O . SER A 1 100 ? 10.939 9.369 -25.025 1.00 89.62 100 SER A O 1
ATOM 792 N N . ALA A 1 101 ? 11.887 11.254 -25.804 1.00 91.38 101 ALA A N 1
ATOM 793 C CA . ALA A 1 101 ? 12.859 10.585 -26.661 1.00 91.38 101 ALA A CA 1
ATOM 794 C C . ALA A 1 101 ? 13.889 9.799 -25.835 1.00 91.38 101 ALA A C 1
ATOM 796 O O . ALA A 1 101 ? 14.147 8.639 -26.135 1.00 91.38 101 ALA A O 1
ATOM 797 N N . ARG A 1 102 ? 14.386 10.388 -24.735 1.00 90.69 102 ARG A N 1
ATOM 798 C CA . ARG A 1 102 ? 15.248 9.678 -23.775 1.00 90.69 102 ARG A CA 1
ATOM 799 C C . ARG A 1 102 ? 14.574 8.442 -23.192 1.00 90.69 102 ARG A C 1
ATOM 801 O O . ARG A 1 102 ? 15.192 7.391 -23.137 1.00 90.69 102 ARG A O 1
ATOM 808 N N . ALA A 1 103 ? 13.311 8.560 -22.783 1.00 88.69 103 ALA A N 1
ATOM 809 C CA . ALA A 1 103 ? 12.566 7.434 -22.229 1.00 88.69 103 ALA A CA 1
ATOM 810 C C . ALA A 1 103 ? 12.380 6.303 -23.255 1.00 88.69 103 ALA A C 1
ATOM 812 O O . ALA A 1 103 ? 12.520 5.138 -22.901 1.00 88.69 103 ALA A O 1
ATOM 813 N N . ALA A 1 104 ? 12.097 6.634 -24.518 1.00 91.12 104 ALA A N 1
ATOM 814 C CA . ALA A 1 104 ? 11.973 5.641 -25.584 1.00 91.12 104 ALA A CA 1
ATOM 815 C C . ALA A 1 104 ? 13.298 4.907 -25.850 1.00 91.12 104 ALA A C 1
ATOM 817 O O . ALA A 1 104 ? 13.297 3.687 -26.000 1.00 91.12 104 ALA A O 1
ATOM 818 N N . GLU A 1 105 ? 14.419 5.632 -25.863 1.00 93.12 105 GLU A N 1
ATOM 819 C CA . GLU A 1 105 ? 15.750 5.041 -26.026 1.00 93.12 105 GLU A CA 1
ATOM 820 C C . GLU A 1 105 ? 16.134 4.163 -24.827 1.00 93.12 105 GLU A C 1
ATOM 822 O O . GLU A 1 105 ? 16.549 3.025 -25.016 1.00 93.12 105 GLU A O 1
ATOM 827 N N . ASP A 1 106 ? 15.905 4.628 -23.594 1.00 91.06 106 ASP A N 1
ATOM 828 C CA . ASP A 1 106 ? 16.172 3.839 -22.385 1.00 91.06 106 ASP A CA 1
ATOM 829 C C . ASP A 1 106 ? 15.350 2.529 -22.368 1.00 91.06 106 ASP A C 1
ATOM 831 O O . ASP A 1 106 ? 15.857 1.478 -21.970 1.00 91.06 106 ASP A O 1
ATOM 835 N N . VAL A 1 107 ? 14.088 2.568 -22.825 1.00 92.50 107 VAL A N 1
ATOM 836 C CA . VAL A 1 107 ? 13.241 1.370 -22.975 1.00 92.50 107 VAL A CA 1
ATOM 837 C C . VAL A 1 107 ? 13.794 0.433 -24.044 1.00 92.50 107 VAL A C 1
ATOM 839 O O . VAL A 1 107 ? 13.877 -0.768 -23.794 1.00 92.50 107 VAL A O 1
ATOM 842 N N . ALA A 1 108 ? 14.193 0.953 -25.207 1.00 93.00 108 ALA A N 1
ATOM 843 C CA . ALA A 1 108 ? 14.767 0.141 -26.278 1.00 93.00 108 ALA A CA 1
ATOM 844 C C . ALA A 1 108 ? 16.050 -0.571 -25.821 1.00 93.00 108 ALA A C 1
ATOM 846 O O . ALA A 1 108 ? 16.206 -1.770 -26.048 1.00 93.00 108 ALA A O 1
ATOM 847 N N . THR A 1 109 ? 16.924 0.134 -25.100 1.00 92.81 109 THR A N 1
ATOM 848 C CA . THR A 1 109 ? 18.139 -0.442 -24.514 1.00 92.81 109 THR A CA 1
ATOM 849 C C . THR A 1 109 ? 17.808 -1.526 -23.489 1.00 92.81 109 THR A C 1
ATOM 851 O O . THR A 1 109 ? 18.390 -2.607 -23.531 1.00 92.81 109 THR A O 1
ATOM 854 N N . ALA A 1 110 ? 16.846 -1.281 -22.591 1.00 92.75 110 ALA A N 1
ATOM 855 C CA . ALA A 1 110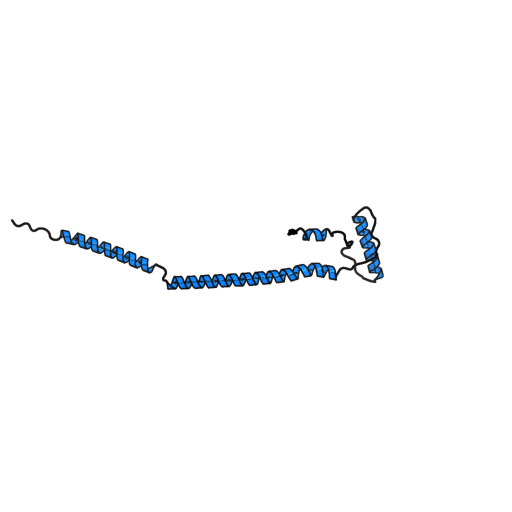 ? 16.418 -2.277 -21.610 1.00 92.75 110 ALA A CA 1
ATOM 856 C C . ALA A 1 110 ? 15.843 -3.541 -22.273 1.00 92.75 110 ALA A C 1
ATOM 858 O O . ALA A 1 110 ? 16.159 -4.646 -21.840 1.00 92.75 110 ALA A O 1
ATOM 859 N N . VAL A 1 111 ? 15.043 -3.392 -23.336 1.00 93.94 111 VAL A N 1
ATOM 860 C CA . VAL A 1 111 ? 14.523 -4.522 -24.125 1.00 93.94 111 VAL A CA 1
ATOM 861 C C . VAL A 1 111 ? 15.666 -5.301 -24.772 1.00 93.94 111 VAL A C 1
ATOM 863 O O . VAL A 1 111 ? 15.714 -6.515 -24.623 1.00 93.94 111 VAL A O 1
ATOM 866 N N . GLY A 1 112 ? 16.640 -4.619 -25.382 1.00 93.44 112 GLY A N 1
ATOM 867 C CA . GLY A 1 112 ? 17.802 -5.285 -25.974 1.00 93.44 112 GLY A CA 1
ATOM 868 C C . GLY A 1 112 ? 18.600 -6.123 -24.966 1.00 93.44 112 GLY A C 1
ATOM 869 O O . GLY A 1 112 ? 19.052 -7.216 -25.295 1.00 93.44 112 GLY A O 1
ATOM 870 N N . VAL A 1 113 ? 18.729 -5.659 -23.718 1.00 93.44 113 VAL A N 1
ATOM 871 C CA . VAL A 1 113 ? 19.361 -6.446 -22.642 1.00 93.44 113 VAL A CA 1
ATOM 872 C C . VAL A 1 113 ? 18.520 -7.669 -22.271 1.00 93.44 113 VAL A C 1
ATOM 874 O O . VAL A 1 113 ? 19.073 -8.746 -22.065 1.00 93.44 113 VAL A O 1
ATOM 877 N N . LEU A 1 114 ? 17.195 -7.528 -22.184 1.00 94.12 114 LEU A N 1
ATOM 878 C CA . LEU A 1 114 ? 16.300 -8.650 -21.885 1.00 94.12 114 LEU A CA 1
ATOM 879 C C . LEU A 1 114 ? 16.326 -9.713 -22.989 1.00 94.12 114 LEU A C 1
ATOM 881 O O . LEU A 1 114 ? 16.371 -10.900 -22.670 1.00 94.12 114 LEU A O 1
ATOM 885 N N . ASP A 1 115 ? 16.396 -9.293 -24.253 1.00 94.38 115 ASP A N 1
ATOM 886 C CA . ASP A 1 115 ? 16.534 -10.191 -25.401 1.00 94.38 115 ASP A CA 1
ATOM 887 C C . ASP A 1 115 ? 17.861 -10.968 -25.347 1.00 94.38 115 ASP A C 1
ATOM 889 O O . ASP A 1 115 ? 17.884 -12.176 -25.574 1.00 94.38 115 ASP A O 1
ATOM 893 N N . MET A 1 116 ? 18.970 -10.313 -24.973 1.00 93.00 116 MET A N 1
ATOM 894 C CA . MET A 1 116 ? 20.266 -10.986 -24.774 1.00 93.00 116 MET A CA 1
ATOM 895 C C . MET A 1 116 ? 20.238 -12.025 -23.646 1.00 93.00 116 MET A C 1
ATOM 897 O O . MET A 1 116 ? 21.023 -12.972 -23.662 1.00 93.00 116 MET A O 1
ATOM 901 N N . LEU A 1 117 ? 19.358 -11.840 -22.661 1.00 92.56 117 LEU A N 1
ATOM 902 C CA . LEU A 1 117 ? 19.164 -12.756 -21.538 1.00 92.56 117 LEU A CA 1
ATOM 903 C C . LEU A 1 117 ? 18.083 -13.818 -21.808 1.00 92.56 117 LEU A C 1
ATOM 905 O O . LEU A 1 117 ? 17.760 -14.576 -20.895 1.00 92.56 117 LEU A O 1
ATOM 909 N N . ASP A 1 118 ? 17.528 -13.868 -23.026 1.00 93.75 118 ASP A N 1
ATOM 910 C CA . ASP A 1 118 ? 16.414 -14.745 -23.424 1.00 93.75 118 ASP A CA 1
ATOM 911 C C . ASP A 1 118 ? 15.182 -14.614 -22.503 1.00 93.75 118 ASP A C 1
ATOM 913 O O . ASP A 1 118 ? 14.457 -15.566 -22.205 1.00 93.75 118 ASP A O 1
ATOM 917 N N . VAL A 1 119 ? 14.938 -13.398 -22.002 1.00 91.50 119 VAL A N 1
ATOM 918 C CA . VAL A 1 119 ? 13.785 -13.101 -21.151 1.00 91.50 119 VAL A CA 1
ATOM 919 C C . VAL A 1 119 ? 12.608 -12.699 -22.034 1.00 91.50 119 VAL A C 1
ATOM 921 O O . VAL A 1 119 ? 12.539 -11.581 -22.533 1.00 91.50 119 VAL A O 1
ATOM 924 N N . GLN A 1 120 ? 11.622 -13.589 -22.164 1.00 89.19 120 GLN A N 1
ATOM 925 C CA . GLN A 1 120 ? 10.395 -13.350 -22.938 1.00 89.19 120 GLN A CA 1
ATOM 926 C C . GLN A 1 120 ? 9.385 -12.452 -22.199 1.00 89.19 120 GLN A C 1
ATOM 928 O O . GLN A 1 120 ? 8.222 -12.810 -22.005 1.00 89.19 120 GLN A O 1
ATOM 933 N N . ALA A 1 121 ? 9.825 -11.283 -21.738 1.00 85.44 121 ALA A N 1
ATOM 934 C CA . ALA A 1 121 ? 8.976 -10.309 -21.064 1.00 85.44 121 ALA A CA 1
ATOM 935 C C . ALA A 1 121 ? 9.354 -8.883 -21.468 1.00 85.44 121 ALA A C 1
ATOM 937 O O . ALA A 1 121 ? 10.528 -8.553 -21.595 1.00 85.44 121 ALA A O 1
ATOM 938 N N . GLN A 1 122 ? 8.348 -8.017 -21.611 1.00 88.88 122 GLN A N 1
ATOM 939 C CA . GLN A 1 122 ? 8.567 -6.592 -21.845 1.00 88.88 122 GLN A CA 1
ATOM 940 C C . GLN A 1 122 ? 8.473 -5.797 -20.537 1.00 88.88 122 GLN A C 1
ATOM 942 O O . GLN A 1 122 ? 7.588 -6.066 -19.715 1.00 88.88 122 GLN A O 1
ATOM 947 N N . PRO A 1 123 ? 9.350 -4.799 -20.330 1.00 91.06 123 PRO A N 1
ATOM 948 C CA . PRO A 1 123 ? 9.291 -3.957 -19.148 1.00 91.06 123 PRO A CA 1
ATOM 949 C C . PRO A 1 123 ? 8.056 -3.053 -19.211 1.00 91.06 123 PRO A C 1
ATOM 951 O O . PRO A 1 123 ? 7.806 -2.380 -20.207 1.00 91.06 123 PRO A O 1
ATOM 954 N N . CYS A 1 124 ? 7.287 -3.002 -18.123 1.00 89.25 124 CYS A N 1
ATOM 955 C CA . CYS A 1 124 ? 6.133 -2.106 -18.015 1.00 89.25 124 CYS A CA 1
ATOM 956 C C . CYS A 1 124 ? 6.533 -0.646 -17.754 1.00 89.25 124 CYS A C 1
ATOM 958 O O . CYS A 1 124 ? 5.809 0.274 -18.128 1.00 89.25 124 CYS A O 1
ATOM 960 N N . ALA A 1 125 ? 7.674 -0.435 -17.098 1.00 87.88 125 ALA A N 1
ATOM 961 C CA . ALA A 1 125 ? 8.242 0.871 -16.814 1.00 87.88 125 ALA A CA 1
ATOM 962 C C . ALA A 1 125 ? 9.766 0.764 -16.728 1.00 87.88 125 ALA A C 1
ATOM 964 O O . ALA A 1 125 ? 10.300 -0.215 -16.205 1.00 87.88 125 ALA A O 1
ATOM 965 N N . VAL A 1 126 ? 10.456 1.799 -17.205 1.00 89.50 126 VAL A N 1
ATOM 966 C CA . VAL A 1 126 ? 11.911 1.945 -17.108 1.00 89.50 126 VAL A CA 1
ATOM 967 C C . VAL A 1 126 ? 12.204 3.306 -16.495 1.00 89.50 126 VAL A C 1
ATOM 969 O O . VAL A 1 126 ? 11.601 4.313 -16.866 1.00 89.50 126 VAL A O 1
ATOM 972 N N . TYR A 1 127 ? 13.105 3.336 -15.520 1.00 87.06 127 TYR A N 1
ATOM 973 C CA . TYR A 1 127 ? 13.505 4.554 -14.829 1.00 87.06 127 TYR A CA 1
ATOM 974 C C . TYR A 1 127 ? 15.005 4.543 -14.562 1.00 87.06 127 TYR A C 1
ATOM 976 O O . TYR A 1 127 ? 15.598 3.510 -14.255 1.00 87.06 127 TYR A O 1
ATOM 984 N N . ARG A 1 128 ? 15.615 5.726 -14.631 1.00 86.81 128 ARG A N 1
ATOM 985 C CA . ARG A 1 128 ? 17.009 5.923 -14.234 1.00 86.81 128 ARG A CA 1
ATOM 986 C C . ARG A 1 128 ? 17.090 6.055 -12.719 1.00 86.81 128 ARG A C 1
ATOM 988 O O . ARG A 1 128 ? 16.382 6.873 -12.126 1.00 86.81 128 ARG A O 1
ATOM 995 N N . LEU A 1 129 ? 17.957 5.268 -12.091 1.00 82.75 129 LEU A N 1
ATOM 996 C CA . LEU A 1 129 ? 18.225 5.397 -10.661 1.00 82.75 129 LEU A CA 1
ATOM 997 C C . LEU A 1 129 ? 18.830 6.776 -10.354 1.00 82.75 129 LEU A C 1
ATOM 999 O O . LEU A 1 129 ? 19.589 7.330 -11.141 1.00 82.75 129 LEU A O 1
ATOM 1003 N N . GLY A 1 130 ? 18.452 7.357 -9.213 1.00 75.94 130 GLY A N 1
ATOM 1004 C CA . GLY A 1 130 ? 18.907 8.687 -8.790 1.00 75.94 130 GLY A CA 1
ATOM 1005 C C . GLY A 1 130 ? 18.083 9.865 -9.326 1.00 75.94 130 GLY A C 1
ATOM 1006 O O . GLY A 1 130 ? 18.211 10.967 -8.796 1.00 75.94 130 GLY A O 1
ATOM 1007 N N . LYS A 1 131 ? 17.181 9.656 -10.297 1.00 67.25 131 LYS A N 1
ATOM 1008 C CA . LYS A 1 131 ? 16.187 10.670 -10.688 1.00 67.25 131 LYS A CA 1
ATOM 1009 C C . LYS A 1 131 ? 14.860 10.429 -9.953 1.00 67.25 131 LYS A C 1
ATOM 1011 O O . LYS A 1 131 ? 14.431 9.278 -9.849 1.00 67.25 131 LYS A O 1
ATOM 1016 N N . PRO A 1 132 ? 14.192 11.476 -9.428 1.00 58.41 132 PRO A N 1
ATOM 1017 C CA . PRO A 1 132 ? 12.894 11.318 -8.781 1.00 58.41 132 PRO A CA 1
ATOM 1018 C C . PRO A 1 132 ? 11.885 10.703 -9.753 1.00 58.41 132 PRO A C 1
ATOM 1020 O O . PRO A 1 132 ? 11.673 11.237 -10.841 1.00 58.41 132 PRO A O 1
ATOM 1023 N N . ASN A 1 133 ? 11.246 9.600 -9.361 1.00 60.16 133 ASN A N 1
ATOM 1024 C CA . ASN A 1 133 ? 10.133 9.048 -10.125 1.00 60.16 133 ASN A CA 1
ATOM 1025 C C . ASN A 1 133 ? 8.885 9.922 -9.875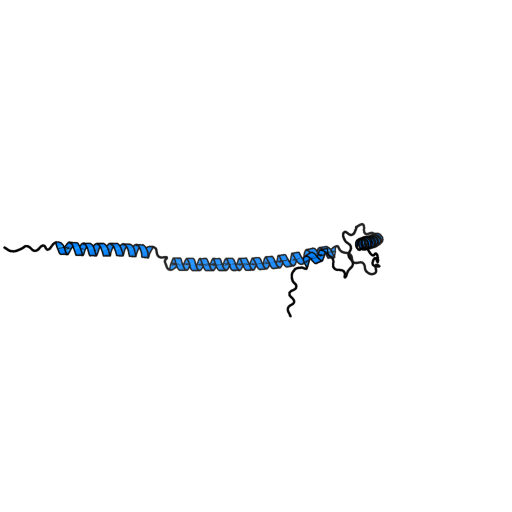 1.00 60.16 133 ASN A C 1
ATOM 1027 O O . ASN A 1 133 ? 8.410 9.965 -8.733 1.00 60.16 133 ASN A O 1
ATOM 1031 N N . PRO A 1 134 ? 8.318 10.594 -10.895 1.00 59.44 134 PRO A N 1
ATOM 1032 C CA . PRO A 1 134 ? 7.127 11.423 -10.719 1.00 59.44 134 PRO A CA 1
ATOM 1033 C C . PRO A 1 134 ? 5.917 10.630 -10.196 1.00 59.44 134 PRO A C 1
ATOM 1035 O O . PRO A 1 134 ? 5.126 11.184 -9.436 1.00 59.44 134 PRO A O 1
ATOM 1038 N N . ALA A 1 135 ? 5.813 9.326 -10.487 1.00 58.91 135 ALA A N 1
ATOM 1039 C CA . ALA A 1 135 ? 4.760 8.465 -9.939 1.00 58.91 135 ALA A CA 1
ATOM 1040 C C . ALA A 1 135 ? 4.907 8.220 -8.423 1.00 58.91 135 ALA A C 1
ATOM 1042 O O . ALA A 1 135 ? 3.923 7.956 -7.733 1.00 58.91 135 ALA A O 1
ATOM 1043 N N . ASN A 1 136 ? 6.125 8.345 -7.886 1.00 54.00 136 ASN A N 1
ATOM 1044 C CA . ASN A 1 136 ? 6.419 8.134 -6.467 1.00 54.00 136 ASN A CA 1
ATOM 1045 C C . ASN A 1 136 ? 6.399 9.448 -5.656 1.00 54.00 136 ASN A C 1
ATOM 1047 O O . ASN A 1 136 ? 6.216 9.434 -4.439 1.00 54.00 136 ASN A O 1
ATOM 1051 N N . ASN A 1 137 ? 6.516 10.603 -6.323 1.00 50.78 137 ASN A N 1
ATOM 1052 C CA . ASN A 1 137 ? 6.408 11.918 -5.680 1.00 50.78 137 ASN A CA 1
ATOM 1053 C C . ASN A 1 137 ? 4.987 12.231 -5.187 1.00 50.78 137 ASN A C 1
ATOM 1055 O O . ASN A 1 137 ? 4.838 12.915 -4.178 1.00 50.78 137 ASN A O 1
ATOM 1059 N N . ALA A 1 138 ? 3.949 11.669 -5.816 1.00 49.91 138 ALA A N 1
ATOM 1060 C CA . ALA A 1 138 ? 2.565 11.821 -5.358 1.00 49.91 138 ALA A CA 1
ATOM 1061 C C . ALA A 1 138 ? 2.294 11.175 -3.982 1.00 49.91 138 ALA A C 1
ATOM 1063 O O . ALA A 1 138 ? 1.296 11.491 -3.342 1.00 49.91 138 ALA A O 1
ATOM 1064 N N . ARG A 1 139 ? 3.174 10.280 -3.506 1.00 48.94 139 ARG A N 1
ATOM 1065 C CA . ARG A 1 139 ? 3.025 9.584 -2.214 1.00 48.94 139 ARG A CA 1
ATOM 1066 C C . ARG A 1 139 ? 3.853 10.195 -1.078 1.00 48.94 139 ARG A C 1
ATOM 1068 O O . ARG A 1 139 ? 3.660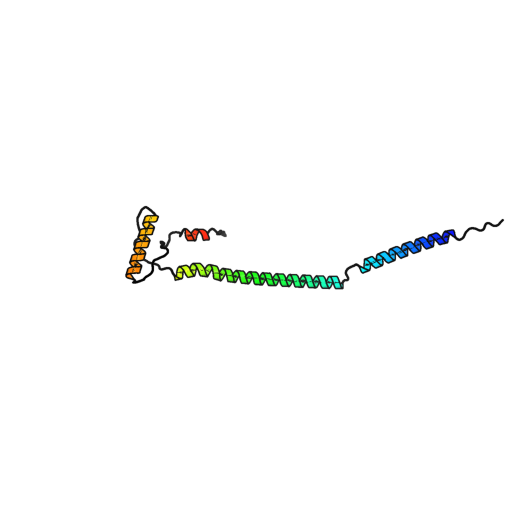 9.820 0.072 1.00 48.94 139 ARG A O 1
ATOM 1075 N N . ARG A 1 140 ? 4.770 11.125 -1.377 1.00 47.44 140 ARG A N 1
ATOM 1076 C CA . ARG A 1 140 ? 5.701 11.729 -0.399 1.00 47.44 140 ARG A CA 1
ATOM 1077 C C . ARG A 1 140 ? 5.305 13.128 0.082 1.00 47.44 140 ARG A C 1
ATOM 1079 O O . ARG A 1 140 ? 6.039 13.716 0.867 1.00 47.44 140 ARG A O 1
ATOM 1086 N N . SER A 1 141 ? 4.151 13.661 -0.321 1.00 47.28 141 SER A N 1
ATOM 1087 C CA . SER A 1 141 ? 3.656 14.961 0.166 1.00 47.28 141 SER A CA 1
ATOM 1088 C C . SER A 1 141 ? 3.071 14.922 1.590 1.00 47.28 141 SER A C 1
ATOM 1090 O O . SER A 1 141 ? 2.534 15.923 2.060 1.00 47.28 141 SER A O 1
ATOM 1092 N N . GLY A 1 142 ? 3.182 13.796 2.301 1.00 45.66 142 GLY A N 1
ATOM 1093 C CA . GLY A 1 142 ? 2.968 13.741 3.746 1.00 45.66 142 GLY A CA 1
ATOM 1094 C C . GLY A 1 142 ? 4.165 14.354 4.470 1.00 45.66 142 GLY A C 1
ATOM 1095 O O . GLY A 1 142 ? 5.207 13.715 4.555 1.00 45.66 142 GLY A O 1
ATOM 1096 N N . LYS A 1 143 ? 4.003 15.605 4.919 1.00 45.16 143 LYS A N 1
ATOM 1097 C CA . LYS A 1 143 ? 4.868 16.384 5.827 1.00 45.16 143 LYS A CA 1
ATOM 1098 C C . LYS A 1 143 ? 6.042 15.609 6.453 1.00 45.16 143 LYS A C 1
ATOM 1100 O O . LYS A 1 143 ? 5.847 14.786 7.342 1.00 45.16 143 LYS A O 1
ATOM 1105 N N . VAL A 1 144 ? 7.262 15.987 6.081 1.00 45.62 144 VAL A N 1
ATOM 1106 C CA . VAL A 1 144 ? 8.435 15.794 6.940 1.00 45.62 144 VAL A CA 1
ATOM 1107 C C . VAL A 1 144 ? 8.468 16.990 7.889 1.00 45.62 144 VAL A C 1
ATOM 1109 O O . VAL A 1 144 ? 8.850 18.086 7.486 1.00 45.62 144 VAL A O 1
ATOM 1112 N N . GLU A 1 145 ? 7.991 16.813 9.120 1.00 44.81 145 GLU A N 1
ATOM 1113 C CA . GLU A 1 145 ? 8.284 17.760 10.197 1.00 44.81 145 GLU A CA 1
ATOM 1114 C C . GLU A 1 145 ? 9.721 17.500 10.656 1.00 44.81 145 GLU A C 1
ATOM 1116 O O . GLU A 1 145 ? 10.033 16.477 11.264 1.00 44.81 145 GLU A O 1
ATOM 1121 N N . THR A 1 146 ? 10.621 18.407 10.283 1.00 45.06 146 THR A N 1
ATOM 1122 C CA . THR A 1 146 ? 11.996 18.435 10.776 1.00 45.06 146 THR A CA 1
ATOM 1123 C C . THR A 1 146 ? 11.962 18.863 12.239 1.00 45.06 146 THR A C 1
ATOM 1125 O O . THR A 1 146 ? 11.727 20.033 12.537 1.00 45.06 146 THR A O 1
ATOM 1128 N N . ILE A 1 147 ? 12.187 17.923 13.155 1.00 44.59 147 ILE A N 1
ATOM 1129 C CA . ILE A 1 147 ? 12.485 18.248 14.551 1.00 44.59 147 ILE A CA 1
ATOM 1130 C C . ILE A 1 147 ? 13.923 18.773 14.571 1.00 44.59 147 ILE A C 1
ATOM 1132 O O . ILE A 1 147 ? 14.848 18.052 14.193 1.00 44.59 147 ILE A O 1
ATOM 1136 N N . THR A 1 148 ? 14.076 20.043 14.942 1.00 51.94 148 THR A N 1
ATOM 1137 C CA . THR A 1 148 ? 15.365 20.675 15.266 1.00 51.94 148 THR 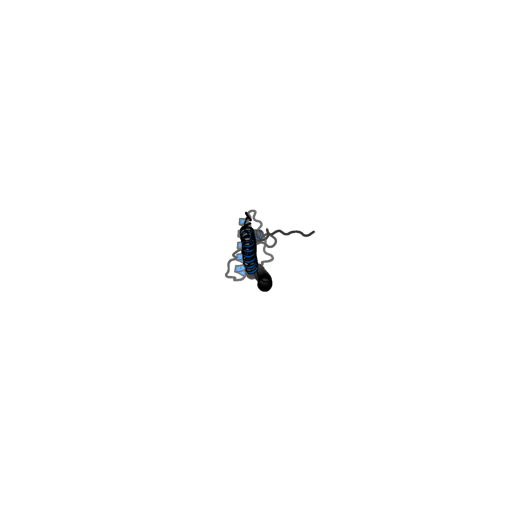A CA 1
ATOM 1138 C C . THR A 1 148 ? 15.412 20.903 16.765 1.00 51.94 148 THR A C 1
ATOM 1140 O O . THR A 1 148 ? 14.335 21.227 17.317 1.00 51.94 148 THR A O 1
#

Mean predicted aligned error: 18.19 Å

Foldseek 3Di:
DDDDDDPPPVVVVVVVVVVVVVVVVVVVVVVVVPDDDPVNVVVVVVVVVVVVVVVVVVVVVVVVVVVVVVVCVVCPPVVVVVVPDDDDPPDDQDPDPDPVVSQVVQQVVVVVVCVVVVNPDGDPGDDDPPDDDPVCVVVPPPDDPDDD

Solvent-accessible surface area (backbone atoms only — not comparable to full-atom values): 9314 Å² total; per-residue (Å²): 140,83,85,82,78,77,79,63,67,74,56,54,58,56,52,53,53,51,55,51,52,53,55,50,51,53,51,50,55,55,53,59,71,70,52,81,49,74,64,57,53,50,53,52,52,51,53,52,51,53,50,52,51,53,51,52,56,51,50,55,54,48,52,53,52,48,54,53,51,49,60,51,55,65,52,44,60,62,49,54,52,54,76,74,55,85,86,86,81,91,71,85,75,64,82,56,88,49,70,68,57,24,51,52,48,50,44,53,53,52,48,54,54,32,58,76,68,71,44,96,67,81,80,92,75,81,80,65,86,93,56,86,53,73,86,58,53,79,73,61,77,66,78,84,80,80,86,126

Nearest PDB structures (foldseek):
  6rxu-assembly1_UN  TM=1.739E-01  e=2.278E+00  Thermochaetoides thermophila
  6rxt-assembly1_UN  TM=2.238E-01  e=5.013E+00  Thermochaetoides thermophila